Protein AF-A0A417L9T3-F1 (afdb_monomer_lite)

Sequence (133 aa):
METKRKIRRKWKMVVAIVLVFAVMIGIGLKGEERRVEGEPEVISSIIMNNEQYLTVVANRNEIENEEEFTKLLIKMYEENSFHSVKFSTDLVDTEMVYMEVYSWRDGIKKGRHRLKMETTTKNAKYCVLFVDI

pLDDT: mean 78.81, std 11.61, range [49.66, 92.31]

Foldseek 3Di:
DVVVVVVVVVVVVVVVVVVVVVVVVVVVPPPDPPQDADAKAWDDWDADPLEIETEIARSADDDPDPVVVVVVVVVCVVVLPHDPDGDPPPDGLRQEYEYEYEPHPVQVVVPAWDDWDWDADPRYIYIYIYGPD

Secondary structure (DSSP, 8-state):
-HHHHHHHHHHHHHHHHHHHHHHHHHHH------------EEEEEEEETTEEEEEEE--SS--S-HHHHHHHHHHHHHTT--SS----TTS---SEEEEEEESSGGGGGG--EEEEEEEE-SS-EEEEEEE--

Structure (mmCIF, N/CA/C/O backbone):
data_AF-A0A417L9T3-F1
#
_entry.id   AF-A0A417L9T3-F1
#
loop_
_atom_site.group_PDB
_atom_site.id
_atom_site.type_symbol
_atom_site.label_atom_id
_atom_site.label_alt_id
_atom_site.label_comp_id
_atom_site.label_asym_id
_atom_site.label_entity_id
_atom_site.label_seq_id
_atom_site.pdbx_PDB_ins_code
_atom_site.Cartn_x
_atom_site.Cartn_y
_atom_site.Cartn_z
_atom_site.occupancy
_atom_site.B_iso_or_equiv
_atom_site.auth_seq_id
_atom_site.auth_comp_id
_atom_site.auth_asym_id
_atom_site.auth_atom_id
_atom_site.pdbx_PDB_model_num
ATOM 1 N N . MET A 1 1 ? 52.227 -18.033 -47.080 1.00 54.75 1 MET A N 1
ATOM 2 C CA . MET A 1 1 ? 51.604 -18.491 -45.807 1.00 54.75 1 MET A CA 1
ATOM 3 C C . MET A 1 1 ? 51.249 -17.354 -44.833 1.00 54.75 1 MET A C 1
ATOM 5 O O . MET A 1 1 ? 50.357 -17.531 -44.008 1.00 54.75 1 MET A O 1
ATOM 9 N N . GLU A 1 2 ? 51.881 -16.180 -44.917 1.00 60.47 2 GLU A N 1
ATOM 10 C CA . GLU A 1 2 ? 51.701 -15.085 -43.945 1.00 60.47 2 GLU A CA 1
ATOM 11 C C . GLU A 1 2 ? 50.363 -14.330 -44.036 1.00 60.47 2 GLU A C 1
ATOM 13 O O . GLU A 1 2 ? 49.791 -13.943 -43.015 1.00 60.47 2 GLU A O 1
ATOM 18 N N . THR A 1 3 ? 49.815 -14.163 -45.240 1.00 61.97 3 THR A N 1
ATOM 19 C CA . THR A 1 3 ? 48.539 -13.467 -45.487 1.00 61.97 3 THR A CA 1
ATOM 20 C C . THR A 1 3 ? 47.351 -14.187 -44.848 1.00 61.97 3 THR A C 1
ATOM 22 O O . THR A 1 3 ? 46.535 -13.551 -44.179 1.00 61.97 3 THR A O 1
ATOM 25 N N . LYS A 1 4 ? 47.307 -15.527 -44.916 1.00 59.94 4 LYS A N 1
ATOM 26 C CA . LYS A 1 4 ? 46.283 -16.342 -44.232 1.00 59.94 4 LYS A CA 1
ATOM 27 C C . LYS A 1 4 ? 46.340 -16.190 -42.701 1.00 59.94 4 LYS A C 1
ATOM 29 O O . LYS A 1 4 ? 45.297 -16.141 -42.053 1.00 59.94 4 LYS A O 1
ATOM 34 N N . ARG A 1 5 ? 47.539 -16.048 -42.112 1.00 65.44 5 ARG A N 1
ATOM 35 C CA . ARG A 1 5 ? 47.720 -15.770 -40.668 1.00 65.44 5 ARG A CA 1
ATOM 36 C C . ARG A 1 5 ? 47.273 -14.357 -40.278 1.00 65.44 5 ARG A C 1
ATOM 38 O O . ARG A 1 5 ? 46.749 -14.182 -39.179 1.00 65.44 5 ARG A O 1
ATOM 45 N N . LYS A 1 6 ? 47.471 -13.351 -41.139 1.00 67.19 6 LYS A N 1
ATOM 46 C CA . LYS A 1 6 ? 46.992 -11.974 -40.905 1.00 67.19 6 LYS A CA 1
ATOM 47 C C . LYS A 1 6 ? 45.461 -11.895 -40.958 1.00 67.19 6 LYS A C 1
ATOM 49 O O . LYS A 1 6 ? 44.861 -11.304 -40.067 1.00 67.19 6 LYS A O 1
ATOM 54 N N . ILE A 1 7 ? 44.828 -12.564 -41.924 1.00 73.50 7 ILE A N 1
ATOM 55 C CA . ILE A 1 7 ? 43.360 -12.605 -42.062 1.00 73.50 7 ILE A CA 1
ATOM 56 C C . ILE A 1 7 ? 42.708 -13.311 -40.866 1.00 73.50 7 ILE A C 1
ATOM 58 O O . ILE A 1 7 ? 41.789 -12.759 -40.268 1.00 73.50 7 ILE A O 1
ATOM 62 N N . ARG A 1 8 ? 43.229 -14.473 -40.439 1.00 74.06 8 ARG A N 1
ATOM 63 C CA . ARG A 1 8 ? 42.724 -15.179 -39.243 1.00 74.06 8 ARG A CA 1
ATOM 64 C C . ARG A 1 8 ? 42.832 -14.339 -37.967 1.00 74.06 8 ARG A C 1
ATOM 66 O O . ARG A 1 8 ? 41.950 -14.418 -37.122 1.00 74.06 8 ARG A O 1
ATOM 73 N N . ARG A 1 9 ? 43.889 -13.529 -37.820 1.00 75.38 9 ARG A N 1
ATOM 74 C CA . ARG A 1 9 ? 44.042 -12.604 -36.682 1.00 75.38 9 ARG A CA 1
A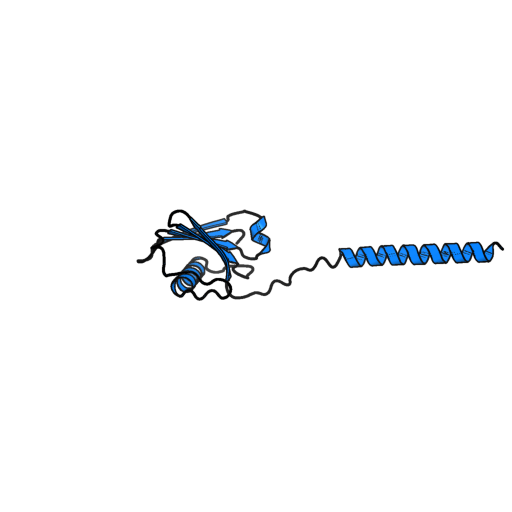TOM 75 C C . ARG A 1 9 ? 43.026 -11.463 -36.721 1.00 75.38 9 ARG A C 1
ATOM 77 O O . ARG A 1 9 ? 42.420 -11.179 -35.695 1.00 75.38 9 ARG A O 1
ATOM 84 N N . LYS A 1 10 ? 42.791 -10.867 -37.895 1.00 77.94 10 LYS A N 1
ATOM 85 C CA . LYS A 1 10 ? 41.759 -9.831 -38.071 1.00 77.94 10 LYS A CA 1
ATOM 86 C C . LYS A 1 10 ? 40.358 -10.366 -37.759 1.00 77.94 10 LYS A C 1
ATOM 88 O O . LYS A 1 10 ? 39.636 -9.734 -37.004 1.00 77.94 10 LYS A O 1
ATOM 93 N N . TRP A 1 11 ? 40.016 -11.561 -38.244 1.00 81.31 11 TRP A N 1
ATOM 94 C CA . TRP A 1 11 ? 38.733 -12.210 -37.942 1.00 81.31 11 TRP A CA 1
ATOM 95 C C . TRP A 1 11 ? 38.556 -12.518 -36.453 1.00 81.31 11 TRP A C 1
ATOM 97 O O . TRP A 1 11 ? 37.498 -12.245 -35.900 1.00 81.31 11 TRP A O 1
ATOM 107 N N . LYS A 1 12 ? 39.601 -13.014 -35.774 1.00 83.06 12 LYS A N 1
ATOM 108 C CA . LYS A 1 12 ? 39.561 -13.217 -34.317 1.00 83.06 12 LYS A CA 1
ATOM 109 C C . LYS A 1 12 ? 39.336 -11.912 -33.546 1.00 83.06 12 LYS A C 1
ATOM 111 O O . LYS A 1 12 ? 38.588 -11.927 -32.578 1.00 83.06 12 LYS A O 1
ATOM 116 N N . MET A 1 13 ? 39.930 -10.795 -33.984 1.00 85.00 13 MET A N 1
ATOM 117 C CA . MET A 1 13 ? 39.654 -9.484 -33.381 1.00 85.00 13 MET A CA 1
ATOM 118 C C . MET A 1 13 ? 38.209 -9.037 -33.599 1.00 85.00 13 MET A C 1
ATOM 120 O O . MET A 1 13 ? 37.583 -8.574 -32.656 1.00 85.00 13 MET A O 1
ATOM 124 N N . VAL A 1 14 ? 37.661 -9.211 -34.805 1.00 85.44 14 VAL A N 1
ATOM 125 C CA . VAL A 1 14 ? 36.259 -8.858 -35.084 1.00 85.44 14 VAL A CA 1
ATOM 126 C C . VAL A 1 14 ? 35.311 -9.667 -34.198 1.00 85.44 14 VAL A C 1
ATOM 128 O O . VAL A 1 14 ? 34.426 -9.094 -33.574 1.00 85.44 14 VAL A O 1
ATOM 131 N N . VAL A 1 15 ? 35.538 -10.977 -34.069 1.00 86.94 15 VAL A N 1
ATOM 132 C CA . VAL A 1 15 ? 34.733 -11.845 -33.194 1.00 86.94 15 VAL A CA 1
ATOM 133 C C . VAL A 1 15 ? 34.840 -11.420 -31.726 1.00 86.94 15 VAL A C 1
ATOM 135 O O . VAL A 1 15 ? 33.825 -11.366 -31.038 1.00 86.94 15 VAL A O 1
ATOM 138 N N . ALA A 1 16 ? 36.039 -11.066 -31.253 1.00 86.19 16 ALA A N 1
ATOM 139 C CA . ALA A 1 16 ? 36.230 -10.573 -29.890 1.00 86.19 16 ALA A CA 1
ATOM 140 C C . ALA A 1 16 ? 35.480 -9.253 -29.639 1.00 86.19 16 ALA A C 1
ATOM 142 O O . ALA A 1 16 ? 34.836 -9.108 -28.606 1.00 86.19 16 ALA A O 1
ATOM 143 N N . ILE A 1 17 ? 35.502 -8.320 -30.597 1.00 87.00 17 ILE A N 1
ATOM 144 C CA . ILE A 1 17 ? 34.777 -7.044 -30.498 1.00 87.00 17 ILE A CA 1
ATOM 145 C C . ILE A 1 17 ? 33.262 -7.284 -30.447 1.00 87.00 17 ILE A C 1
ATOM 147 O O . ILE A 1 17 ? 32.588 -6.723 -29.588 1.00 87.00 17 ILE A O 1
ATOM 151 N N . VAL A 1 18 ? 32.728 -8.156 -31.307 1.00 88.31 18 VAL A N 1
ATOM 152 C CA . VAL A 1 18 ? 31.294 -8.502 -31.313 1.00 88.31 18 VAL A CA 1
ATOM 153 C C . VAL A 1 18 ? 30.865 -9.138 -29.988 1.00 88.31 18 VAL A C 1
ATOM 155 O O . VAL A 1 18 ? 29.817 -8.784 -29.457 1.00 88.31 18 VAL A O 1
ATOM 158 N N . LEU A 1 19 ? 31.688 -10.024 -29.418 1.00 85.81 19 LEU A N 1
ATOM 159 C CA . LEU A 1 19 ? 31.439 -10.624 -28.102 1.00 85.81 19 LEU A CA 1
ATOM 160 C C . LEU A 1 19 ? 31.392 -9.575 -26.985 1.00 85.81 19 LEU A C 1
ATOM 162 O O . LEU A 1 19 ? 30.490 -9.617 -26.154 1.00 85.81 19 LEU A O 1
ATOM 166 N N . VAL A 1 20 ? 32.317 -8.611 -26.984 1.00 84.75 20 VAL A N 1
ATOM 167 C CA . VAL A 1 20 ? 32.315 -7.515 -26.002 1.00 84.75 20 VAL A CA 1
ATOM 168 C C . VAL A 1 20 ? 31.051 -6.663 -26.138 1.00 84.75 20 VAL A C 1
ATOM 170 O O . VAL A 1 20 ? 30.402 -6.379 -25.135 1.00 84.75 20 VAL A O 1
ATOM 173 N N . PHE A 1 21 ? 30.644 -6.313 -27.362 1.00 82.00 21 PHE A N 1
ATOM 174 C CA . PHE A 1 21 ? 29.399 -5.573 -27.587 1.00 82.00 21 PHE A CA 1
ATOM 175 C C . PHE A 1 21 ? 28.154 -6.359 -27.155 1.00 82.00 21 PHE A C 1
ATOM 177 O O . PHE A 1 21 ? 27.258 -5.780 -26.546 1.00 82.00 21 PHE A O 1
ATOM 184 N N . ALA A 1 22 ? 28.105 -7.671 -27.400 1.00 81.31 22 ALA A N 1
ATOM 185 C CA . ALA A 1 22 ? 26.999 -8.519 -26.958 1.00 81.31 22 ALA A CA 1
ATOM 186 C C . ALA A 1 22 ? 26.877 -8.560 -25.424 1.00 81.31 22 ALA A C 1
ATOM 188 O O . ALA A 1 22 ? 25.771 -8.477 -24.894 1.00 81.31 22 ALA A O 1
ATOM 189 N N . VAL A 1 23 ? 28.005 -8.620 -24.706 1.00 79.62 23 VAL A N 1
ATOM 190 C CA . VAL A 1 23 ? 28.024 -8.557 -23.235 1.00 79.62 23 VAL A CA 1
ATOM 191 C C . VAL A 1 23 ? 27.583 -7.178 -22.734 1.00 79.62 23 VAL A C 1
ATOM 193 O O . VAL A 1 23 ? 26.784 -7.102 -21.804 1.00 79.62 23 VAL A O 1
ATOM 196 N N . MET A 1 24 ? 28.025 -6.090 -23.373 1.00 74.62 24 MET A N 1
ATOM 197 C CA . MET A 1 24 ? 27.606 -4.728 -23.008 1.00 74.62 24 MET A CA 1
ATOM 198 C C . MET A 1 24 ? 26.097 -4.511 -23.194 1.00 74.62 24 MET A C 1
ATOM 200 O O . MET A 1 24 ? 25.453 -3.926 -22.325 1.00 74.62 24 MET A O 1
ATOM 204 N N . ILE A 1 25 ? 25.514 -5.023 -24.283 1.00 71.56 25 ILE A N 1
ATOM 205 C CA . ILE A 1 25 ? 24.063 -4.961 -24.523 1.00 71.56 25 ILE A CA 1
ATOM 206 C C . ILE A 1 25 ? 23.308 -5.847 -23.519 1.00 71.56 25 ILE A C 1
ATOM 208 O O . ILE A 1 25 ? 22.292 -5.424 -22.972 1.00 71.56 25 ILE A O 1
ATOM 212 N N . GLY A 1 26 ? 23.822 -7.048 -23.230 1.00 63.34 26 GLY A N 1
ATOM 213 C CA . GLY A 1 26 ? 23.212 -7.975 -22.273 1.00 63.34 26 GLY A CA 1
ATOM 214 C C . GLY A 1 26 ? 23.175 -7.446 -20.835 1.00 63.34 26 GLY A C 1
ATOM 215 O O . GLY A 1 26 ? 22.211 -7.701 -20.121 1.00 63.34 26 GLY A O 1
ATOM 216 N N . ILE A 1 27 ? 24.182 -6.670 -20.416 1.00 64.38 27 ILE A N 1
ATOM 217 C CA . ILE A 1 27 ? 24.215 -6.029 -19.089 1.00 64.38 27 ILE A CA 1
ATOM 218 C C . ILE A 1 27 ? 23.327 -4.771 -19.048 1.00 64.38 27 ILE A C 1
ATOM 220 O O . ILE A 1 27 ? 22.751 -4.466 -18.004 1.00 64.38 27 ILE A O 1
ATOM 224 N N . GLY A 1 28 ? 23.182 -4.056 -20.171 1.00 57.59 28 GLY A N 1
ATOM 225 C CA . GLY A 1 28 ? 22.366 -2.839 -20.270 1.00 57.59 28 GLY A CA 1
ATOM 226 C C . GLY A 1 28 ? 20.851 -3.071 -20.219 1.00 57.59 28 GLY A C 1
ATOM 227 O O . GLY A 1 28 ? 20.109 -2.154 -19.889 1.00 57.59 28 GLY A O 1
ATOM 228 N N . LEU A 1 29 ? 20.383 -4.294 -20.483 1.00 54.03 29 LEU A N 1
ATOM 229 C CA . LEU A 1 29 ? 18.971 -4.687 -20.381 1.00 54.03 29 LEU A CA 1
ATOM 230 C C . LEU A 1 29 ? 18.612 -5.200 -18.980 1.00 54.03 29 LEU A C 1
ATOM 232 O O . LEU A 1 29 ? 17.870 -6.172 -18.826 1.00 54.03 29 LEU A O 1
ATOM 236 N N . LYS A 1 30 ? 19.134 -4.559 -17.932 1.00 53.09 30 LYS A N 1
ATOM 237 C CA . LYS A 1 30 ? 18.616 -4.771 -16.582 1.00 53.09 30 LYS A CA 1
ATOM 238 C C . LYS A 1 30 ? 17.261 -4.074 -16.524 1.00 53.09 30 LYS A C 1
ATOM 240 O O . LYS A 1 30 ? 17.201 -2.873 -16.299 1.00 53.09 30 LYS A O 1
ATOM 245 N N . GLY A 1 31 ? 16.220 -4.831 -16.867 1.00 49.66 31 GLY A N 1
ATOM 246 C CA . GLY A 1 31 ? 14.863 -4.340 -17.061 1.00 49.66 31 GLY A CA 1
ATOM 247 C C . GLY A 1 31 ? 14.437 -3.418 -15.929 1.00 49.66 31 GLY A C 1
ATOM 248 O O . GLY A 1 31 ? 14.281 -3.857 -14.794 1.00 49.66 31 GLY A O 1
ATOM 249 N N . GLU A 1 32 ? 14.255 -2.142 -16.254 1.00 50.72 32 GLU A N 1
ATOM 250 C CA . GLU A 1 32 ? 13.361 -1.288 -15.492 1.00 50.72 32 GLU A CA 1
ATOM 251 C C . GLU A 1 32 ? 11.977 -1.922 -15.625 1.00 50.72 32 GLU A C 1
ATOM 253 O O . GLU A 1 32 ? 11.377 -1.906 -16.706 1.00 50.72 32 GLU A O 1
ATOM 258 N N . GLU A 1 33 ? 11.496 -2.555 -14.552 1.00 56.81 33 GLU A N 1
ATOM 259 C CA . GLU A 1 33 ? 10.070 -2.819 -14.408 1.00 56.81 33 GLU A CA 1
ATOM 260 C C . GLU A 1 33 ? 9.379 -1.477 -14.625 1.00 56.81 33 GLU A C 1
ATOM 262 O O . GLU A 1 33 ? 9.563 -0.529 -13.858 1.00 56.81 33 GLU A O 1
ATOM 267 N N . ARG A 1 34 ? 8.672 -1.356 -15.751 1.00 60.59 34 ARG A N 1
ATOM 268 C CA . ARG A 1 34 ? 7.964 -0.129 -16.087 1.00 60.59 34 ARG A CA 1
ATOM 269 C C . ARG A 1 34 ? 6.952 0.094 -14.977 1.00 60.59 34 ARG A C 1
ATOM 271 O O . ARG A 1 34 ? 5.989 -0.657 -14.868 1.00 60.59 34 ARG A O 1
ATOM 278 N N . ARG A 1 35 ? 7.209 1.100 -14.146 1.00 70.62 35 ARG A N 1
ATOM 279 C CA . ARG A 1 35 ? 6.278 1.562 -13.125 1.00 70.62 35 ARG A CA 1
ATOM 280 C C . ARG A 1 35 ? 4.999 1.989 -13.830 1.00 70.62 35 ARG A C 1
ATOM 282 O O . ARG A 1 35 ? 5.026 2.901 -14.653 1.00 70.62 35 ARG A O 1
ATOM 289 N N . VAL A 1 36 ? 3.913 1.282 -13.552 1.00 77.44 36 VAL A N 1
ATOM 290 C CA . VAL A 1 36 ? 2.581 1.633 -14.038 1.00 77.44 36 VAL A CA 1
ATOM 291 C C . VAL A 1 36 ? 1.829 2.200 -12.852 1.00 77.44 36 VAL A C 1
ATOM 293 O O . VAL A 1 36 ? 1.699 1.527 -11.832 1.00 77.44 36 VAL A O 1
ATOM 296 N N . GLU A 1 37 ? 1.399 3.452 -12.970 1.00 83.50 37 GLU A N 1
ATOM 297 C CA . GLU A 1 37 ? 0.596 4.082 -11.927 1.00 83.50 37 GLU A CA 1
ATOM 298 C C . GLU A 1 37 ? -0.774 3.408 -11.824 1.00 83.50 37 GLU A C 1
ATOM 300 O O . GLU A 1 37 ? -1.354 3.012 -12.838 1.00 83.50 37 GLU A O 1
ATOM 305 N N . GLY A 1 38 ? -1.284 3.257 -10.603 1.00 86.12 38 GLY A N 1
ATOM 306 C CA . GLY A 1 38 ? -2.516 2.514 -10.381 1.00 86.12 38 GLY A CA 1
ATOM 307 C C . GLY A 1 38 ? -3.093 2.600 -8.973 1.00 86.12 38 GLY A C 1
ATOM 308 O O . GLY A 1 38 ? -2.812 3.509 -8.181 1.00 86.12 38 GLY A O 1
ATOM 309 N N . GLU A 1 39 ? -3.970 1.640 -8.692 1.00 88.56 39 GLU A N 1
ATOM 310 C CA . GLU A 1 39 ? -4.605 1.471 -7.389 1.00 88.56 39 GLU A CA 1
ATOM 311 C C . GLU A 1 39 ? -3.621 0.899 -6.359 1.00 88.56 39 GLU A C 1
ATOM 313 O O . GLU A 1 39 ? -2.710 0.142 -6.721 1.00 88.56 39 GLU A O 1
ATOM 318 N N . PRO A 1 40 ? -3.779 1.261 -5.073 1.00 90.62 40 PRO A N 1
ATOM 319 C CA . PRO A 1 40 ? -2.951 0.710 -4.020 1.00 90.62 40 PRO A CA 1
ATOM 320 C C . PRO A 1 40 ? -3.232 -0.777 -3.821 1.00 90.62 40 PRO A C 1
ATOM 322 O O . PRO A 1 40 ? -4.373 -1.235 -3.864 1.00 90.62 40 PRO A O 1
ATOM 325 N N . GLU A 1 41 ? -2.177 -1.529 -3.545 1.00 90.62 41 GLU A N 1
ATOM 326 C CA . GLU A 1 41 ? -2.250 -2.975 -3.424 1.00 90.62 41 GLU A CA 1
ATOM 327 C C . GLU A 1 41 ? -1.488 -3.479 -2.201 1.00 90.62 41 GLU A C 1
ATOM 329 O O . GLU A 1 41 ? -0.376 -3.040 -1.909 1.00 90.62 41 GLU A O 1
ATOM 334 N N . VAL A 1 42 ? -2.075 -4.442 -1.493 1.00 89.50 42 VAL A N 1
ATOM 335 C CA . VAL A 1 42 ? -1.414 -5.147 -0.393 1.00 89.50 42 VAL A CA 1
ATOM 336 C C . VAL A 1 42 ? -0.619 -6.310 -0.966 1.00 89.50 42 VAL A C 1
ATOM 338 O O . VAL A 1 42 ? -1.150 -7.141 -1.698 1.00 89.50 42 VAL A O 1
ATOM 341 N N . ILE A 1 43 ? 0.657 -6.385 -0.605 1.00 87.50 43 ILE A N 1
ATOM 342 C CA . ILE A 1 43 ? 1.580 -7.420 -1.092 1.00 87.50 43 ILE A CA 1
ATOM 343 C C . ILE A 1 43 ? 2.014 -8.397 0.002 1.00 87.50 43 ILE A C 1
ATOM 345 O O . ILE A 1 43 ? 2.569 -9.451 -0.301 1.00 87.50 43 ILE A O 1
ATOM 349 N N . SER A 1 44 ? 1.801 -8.032 1.265 1.00 85.88 44 SER A N 1
ATOM 350 C CA . SER A 1 44 ? 2.112 -8.857 2.426 1.00 85.88 44 SER A CA 1
ATOM 351 C C . SER A 1 44 ? 1.131 -8.548 3.546 1.00 85.88 44 SER A C 1
ATOM 353 O O . SER A 1 44 ? 0.784 -7.387 3.772 1.00 85.88 44 SER A O 1
ATOM 355 N N . SER A 1 45 ? 0.706 -9.595 4.248 1.00 86.50 45 SER A N 1
ATOM 356 C CA . SER A 1 45 ? -0.118 -9.504 5.446 1.00 86.50 45 SER A CA 1
ATOM 357 C C . SER A 1 45 ? 0.398 -10.496 6.476 1.00 86.50 45 SER A C 1
ATOM 359 O O . SER A 1 45 ? 0.569 -11.677 6.174 1.00 86.50 45 SER A O 1
ATOM 361 N N . ILE A 1 46 ? 0.675 -10.006 7.680 1.00 85.31 46 ILE A N 1
ATOM 362 C CA . ILE A 1 46 ? 1.170 -10.797 8.802 1.00 85.31 46 ILE A CA 1
ATOM 363 C C . ILE A 1 46 ? 0.307 -10.458 10.010 1.00 85.31 46 ILE A C 1
ATOM 365 O O . ILE A 1 46 ? 0.121 -9.288 10.326 1.00 85.31 46 ILE A O 1
ATOM 369 N N . ILE A 1 47 ? -0.206 -11.474 10.695 1.00 84.81 47 ILE A N 1
ATOM 370 C CA . ILE A 1 47 ? -0.929 -11.301 11.957 1.00 84.81 47 ILE A CA 1
ATOM 371 C C . ILE A 1 47 ? -0.027 -11.813 13.074 1.00 84.81 47 ILE A C 1
ATOM 373 O O . ILE A 1 47 ? 0.458 -12.944 13.013 1.00 84.81 47 ILE A O 1
ATOM 377 N N . MET A 1 48 ? 0.215 -10.982 14.084 1.00 80.81 48 MET A N 1
ATOM 378 C CA . MET A 1 48 ? 1.041 -11.323 15.236 1.00 80.81 48 MET A CA 1
ATOM 379 C C . MET A 1 48 ? 0.444 -10.694 16.493 1.00 80.81 48 MET A C 1
ATOM 381 O O . MET A 1 48 ? 0.214 -9.494 16.526 1.00 80.81 48 MET A O 1
ATOM 385 N N . ASN A 1 49 ? 0.203 -11.498 17.533 1.00 80.50 49 ASN A N 1
ATOM 386 C CA . ASN A 1 49 ? -0.302 -11.033 18.835 1.00 80.50 49 ASN A CA 1
ATOM 387 C C . ASN A 1 49 ? -1.577 -10.160 18.757 1.00 80.50 49 ASN A C 1
ATOM 389 O O . ASN A 1 49 ? -1.641 -9.127 19.411 1.00 80.50 49 ASN A O 1
ATOM 393 N N . ASN A 1 50 ? -2.580 -10.559 17.963 1.00 80.19 50 ASN A N 1
ATOM 394 C CA . ASN A 1 50 ? -3.815 -9.787 17.714 1.00 80.19 50 ASN A CA 1
ATOM 395 C C . ASN A 1 50 ? -3.617 -8.421 17.030 1.00 80.19 50 ASN A C 1
ATOM 397 O O . ASN A 1 50 ? -4.558 -7.632 16.944 1.00 80.19 50 ASN A O 1
ATOM 401 N N . GLU A 1 51 ? -2.429 -8.158 16.495 1.00 84.62 51 GLU A N 1
ATOM 402 C CA . GLU A 1 51 ? -2.152 -7.018 15.632 1.00 84.62 51 GLU A CA 1
ATOM 403 C C . GLU A 1 51 ? -1.926 -7.500 14.199 1.00 84.62 51 GLU A C 1
ATOM 405 O O . GLU A 1 51 ? -1.343 -8.565 13.960 1.00 84.62 51 GLU A O 1
ATOM 410 N N . GLN A 1 52 ? -2.373 -6.705 13.232 1.00 86.94 52 GLN A N 1
ATOM 411 C CA . GLN A 1 52 ? -2.207 -7.011 11.817 1.00 86.94 52 GLN A CA 1
ATOM 412 C C . GLN A 1 52 ? -1.256 -6.019 11.170 1.00 86.94 52 GLN A C 1
ATOM 414 O O . GLN A 1 52 ? -1.445 -4.814 11.249 1.00 86.94 52 GLN A O 1
ATOM 419 N N . TYR A 1 53 ? -0.249 -6.545 10.491 1.00 88.31 53 TYR A N 1
ATOM 420 C CA . TYR A 1 53 ? 0.778 -5.797 9.789 1.00 88.31 53 TYR A CA 1
ATOM 421 C C . TYR A 1 53 ? 0.593 -6.005 8.289 1.00 88.31 53 TYR A C 1
ATOM 423 O O . TYR A 1 53 ? 0.626 -7.134 7.792 1.00 88.31 53 TYR A O 1
ATOM 431 N N . LEU A 1 54 ? 0.376 -4.913 7.567 1.00 89.88 54 LEU A N 1
ATOM 432 C CA . LEU A 1 54 ? 0.157 -4.883 6.130 1.00 89.88 54 LEU A CA 1
ATOM 433 C C . LEU A 1 54 ? 1.284 -4.117 5.456 1.00 89.88 54 LEU A C 1
ATOM 435 O O . LEU A 1 54 ? 1.621 -3.009 5.863 1.00 89.88 54 LEU A O 1
ATOM 439 N N . THR A 1 55 ? 1.816 -4.682 4.378 1.00 90.75 55 THR A N 1
ATOM 440 C CA . THR A 1 55 ? 2.692 -3.957 3.457 1.00 90.75 55 THR A CA 1
ATOM 441 C C . THR A 1 55 ? 1.889 -3.599 2.216 1.00 90.75 55 THR A C 1
ATOM 443 O O . THR A 1 55 ? 1.425 -4.486 1.491 1.00 90.75 55 THR A O 1
ATOM 446 N N . VAL A 1 56 ? 1.740 -2.301 1.976 1.00 91.19 56 VAL A N 1
ATOM 447 C CA . VAL A 1 56 ? 0.956 -1.706 0.896 1.00 91.19 56 VAL A CA 1
ATOM 448 C C . VAL A 1 56 ? 1.891 -1.017 -0.092 1.00 91.19 56 VAL A C 1
ATOM 450 O O . VAL A 1 56 ? 2.814 -0.303 0.295 1.00 91.19 56 VAL A O 1
ATOM 453 N N . VAL A 1 57 ? 1.639 -1.200 -1.382 1.00 90.88 57 VAL A N 1
ATOM 454 C CA . VAL A 1 57 ? 2.279 -0.449 -2.461 1.00 90.88 57 VAL A CA 1
ATOM 455 C C . VAL A 1 57 ? 1.245 0.502 -3.046 1.00 90.88 57 VAL A C 1
ATOM 457 O O . VAL A 1 57 ? 0.199 0.066 -3.509 1.00 90.88 57 VAL A O 1
ATOM 460 N N . ALA A 1 58 ? 1.523 1.802 -3.020 1.00 91.31 58 ALA A N 1
ATOM 461 C CA . ALA A 1 58 ? 0.614 2.837 -3.504 1.00 91.31 58 ALA A CA 1
ATOM 462 C C . ALA A 1 58 ? 0.517 2.886 -5.038 1.00 91.31 58 ALA A C 1
ATOM 464 O O . ALA A 1 58 ? -0.439 3.459 -5.563 1.00 91.31 58 ALA A O 1
ATOM 465 N N . ASN A 1 59 ? 1.505 2.306 -5.734 1.00 90.06 59 ASN A N 1
ATOM 466 C CA . ASN A 1 59 ? 1.638 2.295 -7.192 1.00 90.06 59 ASN A CA 1
ATOM 467 C C . ASN A 1 59 ? 1.534 3.707 -7.784 1.00 90.06 59 ASN A C 1
ATOM 469 O O . ASN A 1 59 ? 0.821 3.937 -8.755 1.00 90.06 59 ASN A O 1
ATOM 473 N N . ARG A 1 60 ? 2.196 4.681 -7.162 1.00 88.38 60 ARG A N 1
ATOM 474 C CA . ARG A 1 60 ? 2.227 6.078 -7.615 1.00 88.38 60 ARG A CA 1
ATOM 475 C C . ARG A 1 60 ? 3.470 6.768 -7.092 1.00 88.38 60 ARG A C 1
ATOM 477 O O . ARG A 1 60 ? 4.035 6.340 -6.091 1.00 88.38 60 ARG A O 1
ATOM 484 N N . ASN A 1 61 ? 3.897 7.817 -7.786 1.00 84.25 61 ASN A N 1
ATOM 485 C CA . ASN A 1 61 ? 5.107 8.549 -7.425 1.00 84.25 61 ASN A CA 1
ATOM 486 C C . ASN A 1 61 ? 4.908 9.501 -6.245 1.00 84.25 61 ASN A C 1
ATOM 488 O O . ASN A 1 61 ? 5.830 9.644 -5.457 1.00 84.25 61 ASN A O 1
ATOM 492 N N . GL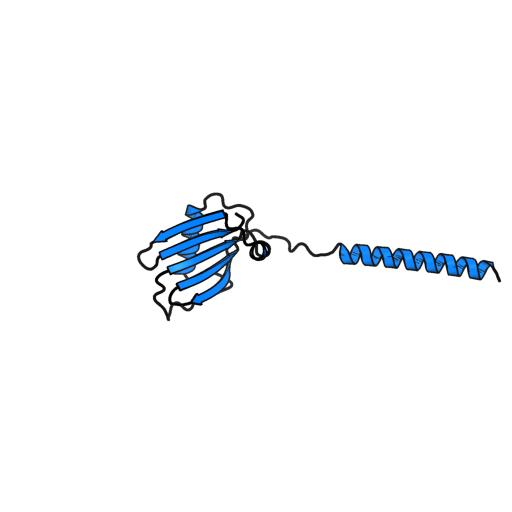U A 1 62 ? 3.733 10.119 -6.123 1.00 84.00 62 GLU A N 1
ATOM 493 C CA . GLU A 1 62 ? 3.414 11.054 -5.044 1.00 84.00 62 GLU A CA 1
ATOM 494 C C . GLU A 1 62 ? 1.983 10.825 -4.535 1.00 84.00 62 GLU A C 1
ATOM 496 O O . GLU A 1 62 ? 1.112 10.322 -5.255 1.00 84.00 62 GLU A O 1
ATOM 501 N N . ILE A 1 63 ? 1.745 11.191 -3.275 1.00 86.19 63 ILE A N 1
ATOM 502 C CA . ILE A 1 63 ? 0.422 11.205 -2.646 1.00 86.19 63 ILE A CA 1
ATOM 503 C C . ILE A 1 63 ? 0.103 12.656 -2.293 1.00 86.19 63 ILE A C 1
ATOM 505 O O . ILE A 1 63 ? 0.660 13.197 -1.345 1.00 86.19 63 ILE A O 1
ATOM 509 N N . GLU A 1 64 ? -0.790 13.282 -3.060 1.00 84.56 64 GLU A N 1
ATOM 510 C CA . GLU A 1 64 ? -1.144 14.697 -2.870 1.00 84.56 64 GLU A CA 1
ATOM 511 C C . GLU A 1 64 ? -1.818 14.960 -1.515 1.00 84.56 64 GLU A C 1
ATOM 513 O O . GLU A 1 64 ? -1.560 15.977 -0.875 1.00 84.56 64 GLU A O 1
ATOM 518 N N . ASN A 1 65 ? -2.676 14.035 -1.068 1.00 89.19 65 ASN A N 1
ATOM 519 C CA . ASN A 1 65 ? -3.403 14.136 0.193 1.00 89.19 65 ASN A CA 1
ATOM 520 C C . ASN A 1 65 ? -3.327 12.817 0.974 1.00 89.19 65 ASN A C 1
ATOM 522 O O . ASN A 1 65 ? -4.072 11.867 0.724 1.00 89.19 65 ASN A O 1
ATOM 526 N N . GLU A 1 66 ? -2.408 12.767 1.935 1.00 88.06 66 GLU A N 1
ATOM 527 C CA . GLU A 1 66 ? -2.144 11.587 2.763 1.00 88.06 66 GLU A CA 1
ATOM 528 C C . GLU A 1 66 ? -3.334 11.214 3.666 1.00 88.06 66 GLU A C 1
ATOM 530 O O . GLU A 1 66 ? -3.552 10.030 3.932 1.00 88.06 66 GLU A O 1
ATOM 535 N N . GLU A 1 67 ? -4.153 12.182 4.095 1.00 89.56 67 GLU A N 1
ATOM 536 C CA . GLU A 1 67 ? -5.349 11.907 4.901 1.00 89.56 67 GLU A CA 1
ATOM 537 C C . GLU A 1 67 ? -6.455 11.244 4.076 1.00 89.56 67 GLU A C 1
ATOM 539 O O . GLU A 1 67 ? -7.076 10.275 4.519 1.00 89.56 67 GLU A O 1
ATOM 544 N N . GLU A 1 68 ? -6.719 11.752 2.869 1.00 90.88 68 GLU A N 1
ATOM 545 C CA . GLU A 1 68 ? -7.681 11.134 1.950 1.00 90.88 68 GLU A CA 1
ATOM 546 C C . GLU A 1 68 ? -7.219 9.747 1.518 1.00 90.88 68 GLU A C 1
ATOM 548 O O . GLU A 1 68 ? -8.018 8.808 1.487 1.00 90.88 68 GLU A O 1
ATOM 553 N N . PHE A 1 69 ? -5.921 9.590 1.268 1.00 91.12 69 PHE A N 1
ATOM 554 C CA . PHE A 1 69 ? -5.347 8.295 0.941 1.00 91.12 69 PHE A CA 1
ATOM 555 C C . PHE A 1 69 ? -5.442 7.308 2.111 1.00 91.12 69 PHE A C 1
ATOM 557 O O . PHE A 1 69 ? -5.809 6.152 1.920 1.00 91.12 69 PHE A O 1
ATOM 564 N N . THR A 1 70 ? -5.203 7.766 3.341 1.00 90.81 70 THR A N 1
ATOM 565 C CA . THR A 1 70 ? -5.394 6.955 4.553 1.00 90.81 70 THR A CA 1
ATOM 566 C C . THR A 1 70 ? -6.845 6.487 4.686 1.00 90.81 70 THR A C 1
ATOM 568 O O . THR A 1 70 ? -7.092 5.308 4.939 1.00 90.81 70 THR A O 1
ATOM 571 N N . LYS A 1 71 ? -7.822 7.374 4.448 1.00 91.44 71 LYS A N 1
ATOM 572 C CA . LYS A 1 71 ? -9.251 7.009 4.445 1.00 91.44 71 LYS A CA 1
ATOM 573 C C . LYS A 1 71 ? -9.575 5.973 3.366 1.00 91.44 71 LYS A C 1
ATOM 575 O O . LYS A 1 71 ? -10.342 5.051 3.634 1.00 91.44 71 LYS A O 1
ATOM 580 N N . LEU A 1 72 ? -8.984 6.101 2.176 1.00 92.31 72 LEU A N 1
ATOM 581 C CA . LEU A 1 72 ? -9.129 5.125 1.095 1.00 92.31 72 LEU A CA 1
ATOM 582 C C . LEU A 1 72 ? -8.598 3.746 1.510 1.00 92.31 72 LEU A C 1
ATOM 584 O O . LEU A 1 72 ? -9.313 2.760 1.354 1.00 92.31 72 LEU A O 1
ATOM 588 N N . LEU A 1 73 ? -7.389 3.673 2.076 1.00 91.25 73 LEU A N 1
ATOM 589 C CA . LEU A 1 73 ? -6.788 2.406 2.509 1.00 91.25 73 LEU A CA 1
ATOM 590 C C . LEU A 1 73 ? -7.613 1.704 3.589 1.00 91.25 73 LEU A C 1
ATOM 592 O O . LEU A 1 73 ? -7.820 0.495 3.514 1.00 91.25 73 LEU A O 1
ATOM 596 N N . ILE A 1 74 ? -8.109 2.461 4.569 1.00 89.31 74 ILE A N 1
ATOM 597 C CA . ILE A 1 74 ? -8.961 1.922 5.635 1.00 89.31 74 ILE A CA 1
ATOM 598 C C . ILE A 1 74 ? -10.255 1.372 5.050 1.00 89.31 74 ILE A C 1
ATOM 600 O O . ILE A 1 74 ? -10.633 0.248 5.363 1.00 89.31 74 ILE A O 1
ATOM 604 N N . LYS A 1 75 ? -10.894 2.118 4.143 1.00 90.06 75 LYS A N 1
ATOM 605 C CA . LYS A 1 75 ? -12.099 1.649 3.459 1.00 90.06 75 LYS A CA 1
ATOM 606 C C . LYS A 1 75 ? -11.834 0.356 2.682 1.00 90.06 75 LYS A C 1
ATOM 608 O O . LYS A 1 75 ? -12.607 -0.587 2.799 1.00 90.06 75 LYS A O 1
ATOM 613 N N . MET A 1 76 ? -10.735 0.288 1.928 1.00 89.94 76 MET A N 1
ATOM 614 C CA . MET A 1 76 ? -10.373 -0.919 1.177 1.00 89.94 76 MET A CA 1
ATOM 615 C C . MET A 1 76 ? -10.099 -2.121 2.085 1.00 89.94 76 MET A C 1
ATOM 617 O O . MET A 1 76 ? -10.433 -3.252 1.738 1.00 89.94 76 MET A O 1
ATOM 621 N N . TYR A 1 77 ? -9.511 -1.880 3.256 1.00 87.00 77 TYR A N 1
ATOM 622 C CA . TYR A 1 77 ? -9.293 -2.908 4.264 1.00 87.00 77 TYR A CA 1
ATOM 623 C C . TYR A 1 77 ? -10.610 -3.418 4.861 1.00 87.00 77 TYR A C 1
ATOM 625 O O . TYR A 1 77 ? -10.837 -4.625 4.874 1.00 87.00 77 TYR A O 1
ATOM 633 N N . GLU A 1 78 ? -11.496 -2.516 5.287 1.00 85.56 78 GLU A N 1
ATOM 634 C CA . GLU A 1 78 ? -12.803 -2.866 5.862 1.00 85.56 78 GLU A CA 1
ATOM 635 C C . GLU A 1 78 ? -13.713 -3.583 4.854 1.00 85.56 78 GLU A C 1
ATOM 637 O O . GLU A 1 78 ? -14.433 -4.511 5.216 1.00 85.56 78 GLU A O 1
ATOM 642 N N . GLU A 1 79 ? -13.649 -3.197 3.578 1.00 87.38 79 GLU A N 1
ATOM 643 C CA . GLU A 1 79 ? -14.377 -3.847 2.481 1.00 87.38 79 GLU A CA 1
ATOM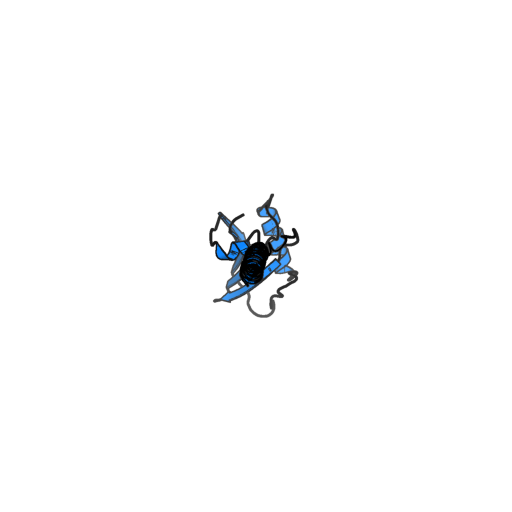 644 C C . GLU A 1 79 ? -13.667 -5.104 1.945 1.00 87.38 79 GLU A C 1
ATOM 646 O O . GLU A 1 79 ? -14.211 -5.786 1.074 1.00 87.38 79 GLU A O 1
ATOM 651 N N . ASN A 1 80 ? -12.465 -5.423 2.447 1.00 85.50 80 ASN A N 1
ATOM 652 C CA . ASN A 1 80 ? -11.607 -6.515 1.971 1.00 85.50 80 ASN A CA 1
ATOM 653 C C . ASN A 1 80 ? -11.453 -6.513 0.434 1.00 85.50 80 ASN A C 1
ATOM 655 O O . ASN A 1 80 ? -11.563 -7.550 -0.226 1.00 85.50 80 ASN A O 1
ATOM 659 N N . SER A 1 81 ? -11.257 -5.323 -0.144 1.00 85.19 81 SER A N 1
ATOM 660 C CA . SER A 1 81 ? -11.337 -5.077 -1.590 1.00 85.19 81 SER A CA 1
ATOM 661 C C . SER A 1 81 ? -9.984 -5.033 -2.303 1.00 85.19 81 SER A C 1
ATOM 663 O O . SER A 1 81 ? -9.931 -4.789 -3.507 1.00 85.19 81 SER A O 1
ATOM 665 N N . PHE A 1 82 ? -8.883 -5.320 -1.603 1.00 84.94 82 PHE A N 1
ATOM 666 C CA . PHE A 1 82 ? -7.576 -5.448 -2.246 1.00 84.94 82 PHE A CA 1
ATOM 667 C C . PHE A 1 82 ? -7.546 -6.634 -3.218 1.00 84.94 82 PHE A C 1
ATOM 669 O O . PHE A 1 82 ? -8.012 -7.734 -2.920 1.00 84.94 82 PHE A O 1
ATOM 676 N N . HIS A 1 83 ? -6.953 -6.416 -4.393 1.00 78.56 83 HIS A N 1
ATOM 677 C CA . HIS A 1 83 ? -6.948 -7.407 -5.467 1.00 78.56 83 HIS A CA 1
ATOM 678 C C . HIS A 1 83 ? -6.063 -8.626 -5.173 1.00 78.56 83 HIS A C 1
ATOM 680 O O . HIS A 1 83 ? -6.507 -9.759 -5.365 1.00 78.56 83 HIS A O 1
ATOM 686 N N . SER A 1 84 ? -4.827 -8.411 -4.712 1.00 76.38 84 SER A N 1
ATOM 687 C CA . SER A 1 84 ? -3.853 -9.499 -4.527 1.00 76.38 84 SER A CA 1
ATOM 688 C C . SER A 1 84 ? -4.025 -10.317 -3.252 1.00 76.38 84 SER A C 1
ATOM 690 O O . SER A 1 84 ? -3.652 -11.490 -3.225 1.00 76.38 84 SER A O 1
ATOM 692 N N . VAL A 1 85 ? -4.545 -9.721 -2.180 1.00 76.50 85 VAL A N 1
ATOM 693 C CA . VAL A 1 85 ? -4.603 -10.358 -0.860 1.00 76.50 85 VAL A CA 1
ATOM 694 C C . VAL A 1 85 ? -6.005 -10.207 -0.305 1.00 76.50 85 VAL A C 1
ATOM 696 O O . VAL A 1 85 ? -6.513 -9.097 -0.202 1.00 76.50 85 VAL A O 1
ATOM 699 N N . LYS A 1 86 ? -6.604 -11.334 0.084 1.00 73.62 86 LYS A N 1
ATOM 700 C CA . LYS A 1 86 ? -7.858 -11.361 0.833 1.00 73.62 86 LYS A CA 1
ATOM 701 C C . LYS A 1 86 ? -7.556 -11.669 2.286 1.00 73.62 86 LYS A C 1
ATOM 703 O O . LYS A 1 86 ? -6.882 -12.656 2.579 1.00 73.62 86 LYS A O 1
ATOM 708 N N . PHE A 1 87 ? -8.068 -10.845 3.185 1.00 73.12 87 PHE A N 1
ATOM 709 C CA . PHE A 1 87 ? -7.934 -11.070 4.616 1.00 73.12 87 PHE A CA 1
ATOM 710 C C . PHE A 1 87 ? -8.992 -12.066 5.083 1.00 73.12 87 PHE A C 1
ATOM 712 O O . PHE A 1 87 ? -10.141 -12.011 4.637 1.00 73.12 87 PHE A O 1
ATOM 719 N N . SER A 1 88 ? -8.619 -12.979 5.981 1.00 65.44 88 SER A N 1
ATOM 720 C CA . SER A 1 88 ? -9.597 -13.780 6.713 1.00 65.44 88 SER A CA 1
ATOM 721 C C . SER A 1 88 ? -10.223 -12.895 7.788 1.00 65.44 88 SER A C 1
ATOM 723 O O . SER A 1 88 ? -9.687 -12.765 8.886 1.00 65.44 88 SER A O 1
ATOM 725 N N . THR A 1 89 ? -11.350 -12.271 7.471 1.00 58.00 89 THR A N 1
ATOM 726 C CA . THR A 1 89 ? -12.137 -11.464 8.418 1.00 58.00 89 THR A CA 1
ATOM 727 C C . THR A 1 89 ? -12.764 -12.288 9.547 1.00 58.00 89 THR A C 1
ATOM 729 O O . THR A 1 89 ? -13.306 -11.720 10.485 1.00 58.00 89 THR A O 1
ATOM 732 N N . ASP A 1 90 ? -12.671 -13.618 9.489 1.00 55.47 90 ASP A N 1
ATOM 733 C CA . ASP A 1 90 ? -13.454 -14.521 10.336 1.00 55.47 90 ASP A CA 1
ATOM 734 C C . ASP A 1 90 ? -12.816 -14.861 11.695 1.00 55.47 90 ASP A C 1
ATOM 736 O O . ASP A 1 90 ? -13.427 -15.608 12.456 1.00 55.47 90 ASP A O 1
ATOM 740 N N . LEU A 1 91 ? -11.596 -14.399 12.018 1.00 50.41 91 LEU A N 1
ATOM 741 C CA . LEU A 1 91 ? -10.823 -15.062 13.085 1.00 50.41 91 LEU A CA 1
ATOM 742 C C . LEU A 1 91 ? -10.170 -14.221 14.182 1.00 50.41 91 LEU A C 1
ATOM 744 O O . LEU A 1 91 ? -9.819 -14.820 15.195 1.00 50.41 91 LEU A O 1
ATOM 748 N N . VAL A 1 92 ? -10.033 -12.898 14.085 1.00 54.66 92 VAL A N 1
ATOM 749 C CA . VAL A 1 92 ? -9.469 -12.112 15.199 1.00 54.66 92 VAL A CA 1
ATOM 750 C C . VAL A 1 92 ? -10.000 -10.682 15.156 1.00 54.66 92 VAL A C 1
ATOM 752 O O . VAL A 1 92 ? -9.723 -9.960 14.198 1.00 54.66 92 VAL A O 1
ATOM 755 N N . ASP A 1 93 ? -10.706 -10.258 16.210 1.00 61.81 93 ASP A N 1
ATOM 756 C CA . ASP A 1 93 ? -10.919 -8.838 16.517 1.00 61.81 93 ASP A CA 1
ATOM 757 C C . ASP A 1 93 ? -9.541 -8.199 16.715 1.00 61.81 93 ASP A C 1
ATOM 759 O O . ASP A 1 93 ? -8.923 -8.276 17.780 1.00 61.81 93 ASP A O 1
ATOM 763 N N . THR A 1 94 ? -8.994 -7.680 15.623 1.00 65.75 94 THR A N 1
ATOM 764 C CA . THR A 1 94 ? -7.646 -7.129 15.586 1.00 65.75 94 THR A CA 1
ATOM 765 C C . THR A 1 94 ? -7.717 -5.735 16.195 1.00 65.75 94 THR A C 1
ATOM 767 O O . THR A 1 94 ? -8.290 -4.828 15.595 1.00 65.75 94 THR A O 1
ATOM 770 N N . GLU A 1 95 ? -7.153 -5.551 17.392 1.00 73.44 95 GLU A N 1
ATOM 771 C CA . GLU A 1 95 ? -7.202 -4.258 18.090 1.00 73.44 95 GLU A CA 1
ATOM 772 C C . GLU A 1 95 ? -6.458 -3.162 17.313 1.00 73.44 95 GLU A C 1
ATOM 774 O O . GLU A 1 95 ? -6.879 -1.998 17.327 1.00 73.44 95 GLU A O 1
ATOM 779 N N . MET A 1 96 ? -5.364 -3.528 16.627 1.00 84.06 96 MET A N 1
ATOM 780 C CA . MET A 1 96 ? -4.528 -2.602 15.860 1.00 84.06 96 MET A CA 1
ATOM 781 C C . MET A 1 96 ? -4.102 -3.154 14.497 1.00 84.06 96 MET A C 1
ATOM 783 O O . MET A 1 96 ? -3.572 -4.259 14.385 1.00 84.06 96 MET A O 1
ATOM 787 N N . VAL A 1 97 ? -4.258 -2.325 13.468 1.00 87.94 97 VAL A N 1
ATOM 788 C CA . VAL A 1 97 ? -3.820 -2.593 12.098 1.00 87.94 97 VAL A CA 1
ATOM 789 C C . VAL A 1 97 ? -2.729 -1.594 11.716 1.00 87.94 97 VAL A C 1
ATOM 791 O O . VAL A 1 97 ? -2.970 -0.390 11.630 1.00 87.94 97 VAL A O 1
ATOM 794 N N . TYR A 1 98 ? -1.525 -2.090 11.459 1.00 89.44 98 TYR A N 1
ATOM 795 C CA . TYR A 1 98 ? -0.385 -1.336 10.954 1.00 89.44 98 TYR A CA 1
ATOM 796 C C . TYR A 1 98 ? -0.301 -1.486 9.436 1.00 89.44 98 TYR A C 1
ATOM 798 O O . TYR A 1 98 ? -0.293 -2.600 8.919 1.00 89.44 98 TYR A O 1
ATOM 806 N N . MET A 1 99 ? -0.216 -0.376 8.710 1.00 91.00 99 MET A N 1
ATOM 807 C CA . MET A 1 99 ? -0.083 -0.347 7.255 1.00 91.00 99 MET A CA 1
ATOM 808 C C . MET A 1 99 ? 1.187 0.402 6.874 1.00 91.00 99 MET A C 1
ATOM 810 O O . MET A 1 99 ? 1.247 1.617 7.007 1.00 91.00 99 MET A O 1
ATOM 814 N N . GLU A 1 100 ? 2.194 -0.300 6.373 1.00 91.38 100 GLU A N 1
ATOM 815 C CA . GLU A 1 100 ? 3.380 0.320 5.787 1.00 91.38 100 GLU A CA 1
ATOM 816 C C . GLU A 1 100 ? 3.153 0.546 4.295 1.00 91.38 100 GLU A C 1
ATOM 818 O O . GLU A 1 100 ? 3.032 -0.404 3.523 1.00 91.38 100 GLU A O 1
ATOM 823 N N . VAL A 1 101 ? 3.076 1.809 3.892 1.00 90.69 101 VAL A N 1
ATOM 824 C CA . VAL A 1 101 ? 2.755 2.244 2.536 1.00 90.69 101 VAL A CA 1
ATOM 825 C C . VAL A 1 101 ? 4.026 2.697 1.835 1.00 90.69 101 VAL A C 1
ATOM 827 O O . VAL A 1 101 ? 4.667 3.653 2.258 1.00 90.69 101 VAL A O 1
ATOM 830 N N . TYR A 1 102 ? 4.355 2.046 0.728 1.00 89.75 102 TYR A N 1
ATOM 831 C CA . TYR A 1 102 ? 5.491 2.368 -0.130 1.00 89.75 102 TYR A CA 1
ATOM 832 C C . TYR A 1 102 ? 4.998 2.922 -1.466 1.00 89.75 102 TYR A C 1
ATOM 834 O O . TYR A 1 102 ? 4.048 2.379 -2.025 1.00 89.75 102 TYR A O 1
ATOM 842 N N . SER A 1 103 ? 5.667 3.923 -2.047 1.00 88.69 103 SER A N 1
ATOM 843 C CA . SER A 1 103 ? 5.324 4.438 -3.389 1.00 88.69 103 SER A CA 1
ATOM 844 C C . SER A 1 103 ? 5.382 3.316 -4.441 1.00 88.69 103 SER A C 1
ATOM 846 O O . SER A 1 103 ? 4.465 3.137 -5.245 1.00 88.69 103 SER A O 1
ATOM 848 N N . TRP A 1 104 ? 6.440 2.496 -4.370 1.00 87.50 104 TRP A N 1
ATOM 849 C CA . TRP A 1 104 ? 6.722 1.388 -5.289 1.00 87.50 104 TRP A CA 1
ATOM 850 C C . TRP A 1 104 ? 7.333 0.179 -4.575 1.00 87.50 104 TRP A C 1
ATOM 852 O O . TRP A 1 104 ? 8.023 0.320 -3.564 1.00 87.50 104 TRP A O 1
ATOM 862 N N . ARG A 1 105 ? 7.173 -1.013 -5.166 1.00 85.25 105 ARG A N 1
ATOM 863 C CA . ARG A 1 105 ? 7.673 -2.294 -4.630 1.00 85.25 105 ARG A CA 1
ATOM 864 C C . ARG A 1 105 ? 9.194 -2.304 -4.384 1.00 85.25 105 ARG A C 1
ATOM 866 O O . ARG A 1 105 ? 9.659 -2.903 -3.419 1.00 85.25 105 ARG A O 1
ATOM 873 N N . ASP A 1 106 ? 9.979 -1.587 -5.187 1.00 81.12 106 ASP A N 1
ATOM 874 C CA . ASP A 1 106 ? 11.432 -1.454 -4.978 1.00 81.12 106 ASP A CA 1
ATOM 875 C C . ASP A 1 106 ? 11.811 -0.700 -3.691 1.00 81.12 106 ASP A C 1
ATOM 877 O O . ASP A 1 106 ? 12.915 -0.881 -3.167 1.00 81.12 106 ASP A O 1
ATOM 881 N N . GLY A 1 107 ? 10.910 0.148 -3.179 1.00 76.12 107 GLY A N 1
ATOM 882 C CA . GLY A 1 107 ? 11.112 0.952 -1.970 1.00 76.12 107 GLY A CA 1
ATOM 883 C C . GLY A 1 107 ? 11.167 0.122 -0.688 1.00 76.12 107 GLY A C 1
ATOM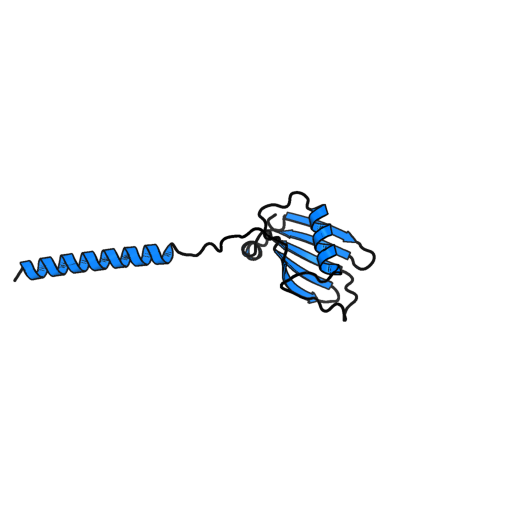 884 O O . GLY A 1 107 ? 11.834 0.508 0.268 1.00 76.12 107 GLY A O 1
ATOM 885 N N . ILE A 1 108 ? 10.584 -1.080 -0.695 1.00 75.75 108 ILE A N 1
ATOM 886 C CA . ILE A 1 108 ? 10.526 -1.983 0.469 1.00 75.75 108 ILE A CA 1
ATOM 887 C C . ILE A 1 108 ? 11.925 -2.316 0.997 1.00 75.75 108 ILE A C 1
ATOM 889 O O . ILE A 1 108 ? 12.137 -2.469 2.196 1.00 75.75 108 ILE A O 1
ATOM 893 N N . LYS A 1 109 ? 12.926 -2.361 0.111 1.00 71.50 109 LYS A N 1
ATOM 894 C CA . LYS A 1 109 ? 14.315 -2.662 0.481 1.00 71.50 109 LYS A CA 1
ATOM 895 C C . LYS A 1 109 ? 15.046 -1.493 1.156 1.00 71.50 109 LYS A C 1
ATOM 897 O O . LYS A 1 109 ? 16.157 -1.701 1.634 1.00 71.50 109 LYS A O 1
ATOM 902 N N . LYS A 1 110 ? 14.490 -0.273 1.147 1.00 63.56 110 LYS A N 1
ATOM 903 C CA . LYS A 1 110 ? 15.195 0.955 1.563 1.00 63.56 110 LYS A CA 1
ATOM 904 C C . LYS A 1 110 ? 14.833 1.487 2.953 1.00 63.56 110 LYS A C 1
ATOM 906 O O . LYS A 1 110 ? 15.579 2.324 3.451 1.00 63.56 110 LYS A O 1
ATOM 911 N N . GLY A 1 111 ? 13.807 0.950 3.617 1.00 58.47 111 GLY A N 1
ATOM 912 C CA . GLY A 1 111 ? 13.601 1.071 5.071 1.00 58.47 111 GLY A CA 1
ATOM 913 C C . GLY A 1 111 ? 13.571 2.490 5.661 1.00 58.47 111 GLY A C 1
ATOM 914 O O . GLY A 1 111 ? 13.823 2.643 6.854 1.00 58.47 111 GLY A O 1
ATOM 915 N N . ARG A 1 112 ? 13.318 3.542 4.868 1.00 59.31 112 ARG A N 1
ATOM 916 C CA . ARG A 1 112 ? 13.268 4.919 5.376 1.00 59.31 112 ARG A CA 1
ATOM 917 C C . ARG A 1 112 ? 11.833 5.402 5.516 1.00 59.31 112 ARG A C 1
ATOM 919 O O . ARG A 1 112 ? 11.157 5.751 4.553 1.00 59.31 112 ARG A O 1
ATOM 926 N N . HIS A 1 113 ? 11.380 5.435 6.761 1.00 64.62 113 HIS A N 1
ATOM 927 C CA . HIS A 1 113 ? 10.056 5.919 7.131 1.00 64.62 113 HIS A CA 1
ATOM 928 C C . HIS A 1 113 ? 10.014 7.452 7.084 1.00 64.62 113 HIS A C 1
ATOM 930 O O . HIS A 1 113 ? 10.933 8.109 7.578 1.00 64.62 113 HIS A O 1
ATOM 936 N N . ARG A 1 114 ? 8.959 8.020 6.491 1.00 65.38 114 ARG A N 1
ATOM 937 C CA . ARG A 1 114 ? 8.791 9.474 6.341 1.00 65.38 114 ARG A CA 1
ATOM 938 C C . ARG A 1 114 ? 7.723 10.040 7.260 1.00 65.38 114 ARG A C 1
ATOM 940 O O . ARG A 1 114 ? 7.954 11.078 7.872 1.00 65.38 114 ARG A O 1
ATOM 947 N N . LEU A 1 115 ? 6.575 9.375 7.351 1.00 75.44 115 LEU A N 1
ATOM 948 C CA . LEU A 1 115 ? 5.436 9.903 8.090 1.00 75.44 115 LEU A CA 1
ATOM 949 C C . LEU A 1 115 ? 4.578 8.788 8.675 1.00 75.44 115 LEU A C 1
ATOM 951 O O . LEU A 1 115 ? 4.324 7.793 8.007 1.00 75.44 115 LEU A O 1
ATOM 955 N N . LYS A 1 116 ? 4.105 8.985 9.908 1.00 81.31 116 LYS A N 1
ATOM 956 C CA . LYS A 1 116 ? 3.179 8.093 10.606 1.00 81.31 116 LYS A CA 1
ATOM 957 C C . LYS A 1 116 ? 1.863 8.828 10.853 1.00 81.31 116 LYS A C 1
ATOM 959 O O . LYS A 1 116 ? 1.868 9.894 11.464 1.00 81.31 116 LYS A O 1
ATOM 964 N N . MET A 1 117 ? 0.761 8.246 10.407 1.00 80.94 117 MET A N 1
ATOM 965 C CA . MET A 1 117 ? -0.602 8.671 10.695 1.00 80.94 117 MET A CA 1
ATOM 966 C C . MET A 1 117 ? -1.282 7.626 11.573 1.00 80.94 117 MET A C 1
ATOM 968 O O . MET A 1 117 ? -1.188 6.427 11.323 1.00 80.94 117 MET A O 1
ATOM 972 N N . GLU A 1 118 ? -1.987 8.079 12.600 1.00 84.19 118 GLU A N 1
ATOM 973 C CA . GLU A 1 118 ? -2.756 7.214 13.490 1.00 84.19 118 GLU A CA 1
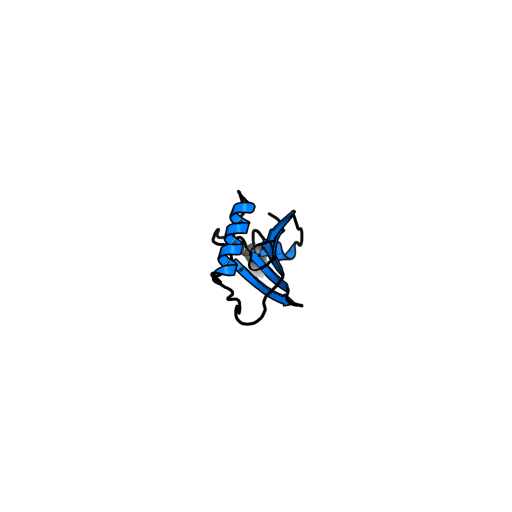ATOM 974 C C . GLU A 1 118 ? -4.214 7.658 13.460 1.00 84.19 118 GLU A C 1
ATOM 976 O O . GLU A 1 118 ? -4.521 8.841 13.601 1.00 84.19 118 GLU A O 1
ATOM 981 N N . THR A 1 119 ? -5.128 6.713 13.268 1.00 81.62 119 THR A N 1
ATOM 982 C CA . THR A 1 119 ? -6.566 6.975 13.302 1.00 81.62 119 THR A CA 1
ATOM 983 C C . THR A 1 119 ? -7.298 5.832 13.981 1.00 81.62 119 THR A C 1
ATOM 985 O O . THR A 1 119 ? -6.879 4.682 13.933 1.00 81.62 119 THR A O 1
ATOM 988 N N . THR A 1 120 ? -8.387 6.144 14.673 1.00 80.19 120 THR A N 1
ATOM 989 C CA . THR A 1 120 ? -9.190 5.154 15.395 1.00 80.19 120 THR A CA 1
ATOM 990 C C . THR A 1 120 ? -10.593 5.157 14.824 1.00 80.19 120 THR A C 1
ATOM 992 O O . THR A 1 120 ? -11.245 6.199 14.767 1.00 80.19 120 THR A O 1
ATOM 995 N N . THR A 1 121 ? -11.062 3.987 14.409 1.00 75.06 121 THR A N 1
ATOM 996 C CA . THR A 1 121 ? -12.456 3.782 14.010 1.00 75.06 121 THR A CA 1
ATOM 997 C C . THR A 1 121 ? -13.218 3.075 15.126 1.00 75.06 121 THR A C 1
ATOM 999 O O . THR A 1 121 ? -12.661 2.751 16.174 1.00 75.06 121 THR A O 1
ATOM 1002 N N . LYS A 1 122 ? -14.510 2.815 14.906 1.00 69.19 122 LYS A N 1
ATOM 1003 C CA . LYS A 1 122 ? -15.330 2.037 15.844 1.00 69.19 122 LYS A CA 1
ATOM 1004 C C . LYS A 1 122 ? -14.850 0.589 16.003 1.00 69.19 122 LYS A C 1
ATOM 1006 O O . LYS A 1 122 ? -15.151 -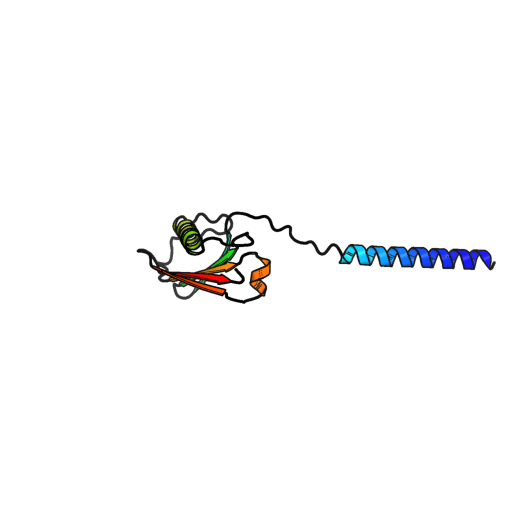0.008 17.028 1.00 69.19 122 LYS A O 1
ATOM 1011 N N . ASN A 1 123 ? -14.137 0.058 15.007 1.00 68.75 123 ASN A N 1
ATOM 1012 C CA . ASN A 1 123 ? -13.822 -1.366 14.905 1.00 68.75 123 ASN A CA 1
ATOM 1013 C C . ASN A 1 123 ? -12.359 -1.674 15.255 1.00 68.75 123 ASN A C 1
ATOM 1015 O O . ASN A 1 123 ? -12.087 -2.714 15.838 1.00 68.75 123 ASN A O 1
ATOM 1019 N N . ALA A 1 124 ? -11.426 -0.776 14.922 1.00 76.12 124 ALA A N 1
ATOM 1020 C CA . ALA A 1 124 ? -9.998 -0.964 15.174 1.00 76.12 124 ALA A CA 1
ATOM 1021 C C . ALA A 1 124 ? -9.233 0.369 15.184 1.00 76.12 124 ALA A C 1
ATOM 1023 O O . ALA A 1 124 ? -9.700 1.394 14.662 1.00 76.12 124 ALA A O 1
ATOM 1024 N N . LYS A 1 125 ? -8.021 0.340 15.746 1.00 86.06 125 LYS A N 1
ATOM 1025 C CA . LYS A 1 125 ? -7.019 1.397 15.566 1.00 86.06 125 LYS A CA 1
ATOM 1026 C C . LYS A 1 125 ? -6.190 1.108 14.319 1.00 86.06 125 LYS A C 1
ATOM 1028 O O . LYS A 1 125 ? -5.710 -0.003 14.138 1.00 86.06 125 LYS A O 1
ATOM 1033 N N . TYR A 1 126 ? -5.984 2.118 13.490 1.00 87.38 126 TYR A N 1
ATOM 1034 C CA . TYR A 1 126 ? -5.174 2.049 12.283 1.00 87.38 126 TYR A CA 1
ATOM 1035 C C . TYR A 1 126 ? -3.945 2.940 12.429 1.00 87.38 126 TYR A C 1
ATOM 1037 O O . TYR A 1 126 ? -4.049 4.125 12.749 1.00 87.38 126 TYR A O 1
ATOM 1045 N N . CYS A 1 127 ? -2.779 2.376 12.154 1.00 89.06 127 CYS A N 1
ATOM 1046 C CA . CYS A 1 127 ? -1.513 3.082 12.086 1.00 89.06 127 CYS A CA 1
ATOM 1047 C C . CYS A 1 127 ? -0.974 2.972 10.659 1.00 89.06 127 CYS A C 1
ATOM 1049 O O . CYS A 1 127 ? -0.486 1.918 10.262 1.00 89.06 127 CYS A O 1
ATOM 1051 N N . VAL A 1 128 ? -1.035 4.054 9.890 1.00 90.06 128 VAL A N 1
ATOM 1052 C CA . VAL A 1 128 ? -0.553 4.105 8.507 1.00 90.06 128 VAL A CA 1
ATOM 1053 C C . VAL A 1 128 ? 0.798 4.808 8.468 1.00 90.06 128 VAL A C 1
ATOM 1055 O O . VAL A 1 128 ? 0.939 5.941 8.913 1.00 90.06 128 VAL A O 1
ATOM 1058 N N . LEU A 1 129 ? 1.815 4.126 7.958 1.00 89.25 129 LEU A N 1
ATOM 1059 C CA . LEU A 1 129 ? 3.190 4.590 7.894 1.00 89.25 129 LEU A CA 1
ATOM 1060 C C . LEU A 1 129 ? 3.611 4.729 6.436 1.00 89.25 129 LEU A C 1
ATOM 1062 O O . LEU A 1 129 ? 3.770 3.738 5.734 1.00 89.25 129 LEU A O 1
ATOM 1066 N N . PHE A 1 130 ? 3.837 5.955 5.988 1.00 86.19 130 PHE A N 1
ATOM 1067 C CA . PHE A 1 130 ? 4.331 6.254 4.653 1.00 86.19 130 PHE A CA 1
ATOM 1068 C C . PHE A 1 130 ? 5.860 6.146 4.622 1.00 86.19 130 PHE A C 1
ATOM 1070 O O . PHE A 1 130 ? 6.581 6.855 5.338 1.00 86.19 130 PHE A O 1
ATOM 1077 N N . VAL A 1 131 ? 6.360 5.230 3.798 1.00 79.94 131 VAL A N 1
ATOM 1078 C CA . VAL A 1 131 ? 7.770 4.867 3.662 1.00 79.94 131 VAL A CA 1
ATOM 1079 C C . VAL A 1 131 ? 8.253 5.304 2.283 1.00 79.94 131 VAL A C 1
ATOM 1081 O O . VAL A 1 131 ? 7.754 4.841 1.262 1.00 79.94 131 VAL A O 1
ATOM 1084 N N . ASP A 1 132 ? 9.220 6.223 2.266 1.00 68.12 132 ASP A N 1
ATOM 1085 C CA . ASP A 1 132 ? 9.794 6.813 1.047 1.00 68.12 132 ASP A CA 1
ATOM 1086 C C . ASP A 1 132 ? 8.793 7.532 0.095 1.00 68.12 132 ASP A C 1
ATOM 1088 O O . ASP A 1 132 ? 9.101 7.656 -1.086 1.00 68.12 132 ASP A O 1
ATOM 1092 N N . ILE A 1 133 ? 7.685 8.066 0.658 1.00 64.62 133 ILE A N 1
ATOM 1093 C CA . ILE A 1 133 ? 6.699 9.054 0.122 1.00 64.62 133 ILE A CA 1
ATOM 1094 C C . ILE A 1 133 ? 7.048 9.750 -1.186 1.00 64.62 133 ILE A C 1
ATOM 1096 O O . ILE A 1 133 ? 7.590 10.865 -1.027 1.00 64.62 133 ILE A O 1
#

Radius of gyration: 25.49 Å; chains: 1; bounding box: 67×33×65 Å